Protein AF-A0A7X7R0V5-F1 (afdb_monomer)

Radius of gyration: 14.74 Å; Cα contacts (8 Å, |Δi|>4): 217; chains: 1; bounding box: 32×33×39 Å

Nearest PDB structures (foldseek):
  5uqp-assembly1_B  TM=8.401E-01  e=6.753E-06  Rhodococcus jostii RHA1
  8awn-assembly1_A-2  TM=8.590E-01  e=1.634E-05  Thermotoga maritima
  8awo-assembly1_B  TM=8.644E-01  e=3.000E-05 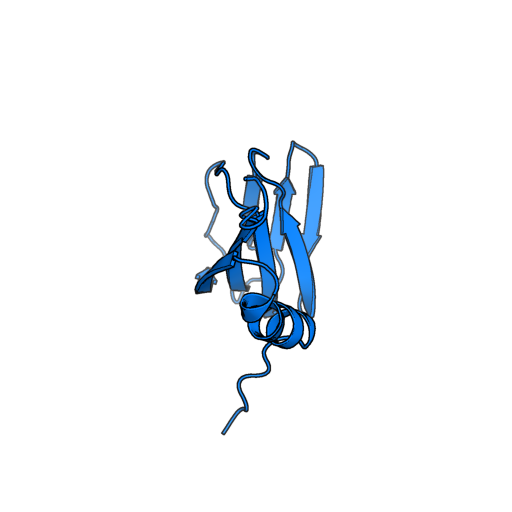 Thermotoga maritima
  4e2g-assembly2_D  TM=8.709E-01  e=4.417E-05  Sphaerobacter thermophilus DSM 20745
  5zbe-assembly1_A  TM=9.150E-01  e=7.388E-04  Microcystis aeruginosa FACHB-905 = DIANCHI905

Structure (mmCIF, N/CA/C/O backbone):
data_AF-A0A7X7R0V5-F1
#
_entry.id   AF-A0A7X7R0V5-F1
#
loop_
_atom_site.group_PDB
_atom_site.id
_atom_site.type_symbol
_atom_site.label_atom_id
_atom_site.label_alt_id
_atom_site.label_comp_id
_atom_site.label_asym_id
_atom_site.label_entity_id
_atom_site.label_seq_id
_atom_site.pdbx_PDB_ins_code
_atom_site.Cartn_x
_atom_site.Cartn_y
_atom_site.Cartn_z
_atom_site.occupancy
_atom_site.B_iso_or_equiv
_atom_site.auth_seq_id
_atom_site.auth_comp_id
_atom_site.auth_asym_id
_atom_site.auth_atom_id
_atom_site.pdbx_PDB_model_num
ATOM 1 N N . MET A 1 1 ? -5.075 -18.256 19.664 1.00 32.25 1 MET A N 1
ATOM 2 C CA . MET A 1 1 ? -3.840 -18.117 18.866 1.00 32.25 1 MET A CA 1
ATOM 3 C C . MET A 1 1 ? -4.274 -17.719 17.477 1.00 32.25 1 MET A C 1
ATOM 5 O O . MET A 1 1 ? -4.741 -18.573 16.731 1.00 32.25 1 MET A O 1
ATOM 9 N N . ASP A 1 2 ? -4.235 -16.422 17.188 1.00 39.97 2 ASP A N 1
ATOM 10 C CA . ASP A 1 2 ? -4.574 -15.921 15.863 1.00 39.97 2 ASP A CA 1
ATOM 11 C C . ASP A 1 2 ? -3.554 -16.468 14.872 1.00 39.97 2 ASP A C 1
ATOM 13 O O . ASP A 1 2 ? -2.351 -16.240 14.994 1.00 39.97 2 ASP A O 1
ATOM 17 N N . LYS A 1 3 ? -4.037 -17.271 13.923 1.00 43.66 3 LYS A N 1
ATOM 18 C CA . LYS A 1 3 ? -3.244 -17.643 12.758 1.00 43.66 3 LYS A CA 1
ATOM 19 C C . LYS A 1 3 ? -2.856 -16.331 12.082 1.00 43.66 3 LYS A C 1
ATOM 21 O O . LYS A 1 3 ? -3.733 -15.516 11.818 1.00 43.66 3 LYS A O 1
ATOM 26 N N . ASN A 1 4 ? -1.568 -16.126 11.825 1.00 53.28 4 ASN A N 1
ATOM 27 C CA . ASN A 1 4 ? -1.086 -15.059 10.956 1.00 53.28 4 ASN A CA 1
ATOM 28 C C . ASN A 1 4 ? -1.735 -15.245 9.578 1.00 53.28 4 ASN A C 1
ATOM 30 O O . ASN A 1 4 ? -1.226 -15.993 8.748 1.00 53.28 4 ASN A O 1
ATOM 34 N N . ILE A 1 5 ? -2.905 -14.633 9.367 1.00 57.91 5 ILE A N 1
ATOM 35 C CA . ILE A 1 5 ? -3.603 -14.618 8.084 1.00 57.91 5 ILE A CA 1
ATOM 36 C C . ILE A 1 5 ? -2.838 -13.622 7.223 1.00 57.91 5 ILE A C 1
ATOM 38 O O . ILE A 1 5 ? -3.189 -12.446 7.120 1.00 57.91 5 ILE A O 1
ATOM 42 N N . LEU A 1 6 ? -1.738 -14.090 6.645 1.00 59.19 6 LEU A N 1
ATOM 43 C CA . LEU A 1 6 ? -1.186 -13.436 5.478 1.00 59.19 6 LEU A CA 1
ATOM 44 C C . LEU A 1 6 ? -2.240 -13.564 4.368 1.00 59.19 6 LEU A C 1
ATOM 46 O O . LEU A 1 6 ? -2.807 -14.646 4.187 1.00 59.19 6 LEU A O 1
ATOM 50 N N . PRO A 1 7 ? -2.563 -12.483 3.638 1.00 66.50 7 PRO A N 1
ATOM 51 C CA . PRO A 1 7 ? -3.450 -12.587 2.488 1.00 66.50 7 PRO A CA 1
ATOM 52 C C . PRO A 1 7 ? -2.949 -13.684 1.541 1.00 66.50 7 PRO A C 1
ATOM 54 O O . PRO A 1 7 ? -1.746 -13.782 1.307 1.00 66.50 7 PRO A O 1
ATOM 57 N N . ARG A 1 8 ? -3.845 -14.483 0.942 1.00 67.12 8 ARG A N 1
ATOM 58 C CA . ARG A 1 8 ? -3.458 -15.570 0.009 1.00 67.12 8 ARG A CA 1
ATOM 59 C C . ARG A 1 8 ? -2.549 -15.101 -1.135 1.00 67.12 8 ARG A C 1
ATOM 61 O O . ARG A 1 8 ? -1.743 -15.875 -1.646 1.00 67.12 8 ARG A O 1
ATOM 68 N N . ALA A 1 9 ? -2.667 -13.832 -1.530 1.00 66.94 9 ALA A N 1
ATOM 69 C CA . ALA A 1 9 ? -1.781 -13.199 -2.504 1.00 66.94 9 ALA A CA 1
ATOM 70 C C . ALA A 1 9 ? -0.309 -13.201 -2.046 1.00 66.94 9 ALA A C 1
ATOM 72 O O . ALA A 1 9 ? 0.587 -13.388 -2.863 1.00 66.94 9 ALA A O 1
ATOM 73 N N . TRP A 1 10 ? -0.058 -13.059 -0.744 1.00 69.69 10 TRP A N 1
ATOM 74 C CA . TRP A 1 10 ? 1.274 -13.129 -0.154 1.00 69.69 10 TRP A CA 1
ATOM 75 C C . TRP A 1 10 ? 1.834 -14.530 -0.118 1.00 69.69 10 TRP A C 1
ATOM 77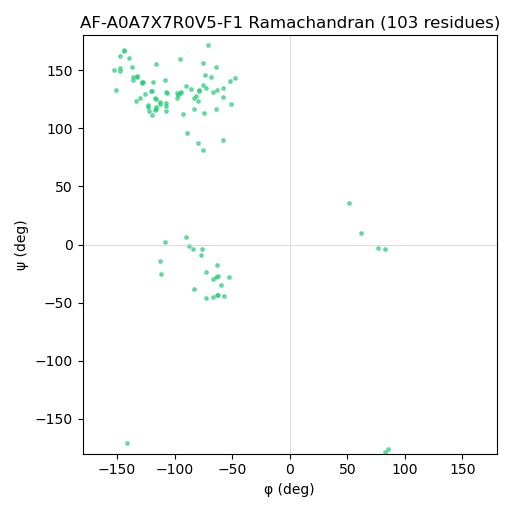 O O . TRP A 1 10 ? 2.978 -14.726 -0.498 1.00 69.69 10 TRP A O 1
ATOM 87 N N . GLU A 1 11 ? 1.025 -15.503 0.305 1.00 70.12 11 GLU A N 1
ATOM 88 C CA . GLU A 1 11 ? 1.426 -16.909 0.272 1.00 70.12 11 GLU A CA 1
ATOM 89 C C . GLU A 1 11 ? 1.795 -17.307 -1.156 1.00 70.12 11 GLU A C 1
ATOM 91 O O . GLU A 1 11 ? 2.842 -17.899 -1.380 1.00 70.12 11 GLU A O 1
ATOM 96 N N . SER A 1 12 ? 0.990 -16.897 -2.139 1.00 68.44 12 SER A N 1
ATOM 97 C CA . SER A 1 12 ? 1.265 -17.164 -3.554 1.00 68.44 12 SER A CA 1
ATOM 98 C C . SER A 1 12 ? 2.558 -16.494 -4.029 1.00 68.44 12 SER A C 1
ATOM 100 O O . SER A 1 12 ? 3.358 -17.137 -4.701 1.00 68.44 12 SER A O 1
ATOM 102 N N . LEU A 1 13 ? 2.797 -15.231 -3.656 1.00 67.38 13 LEU A N 1
ATOM 103 C CA . LEU A 1 13 ? 4.023 -14.517 -4.019 1.00 67.38 13 LEU A CA 1
ATOM 104 C C . LEU A 1 13 ? 5.266 -15.125 -3.350 1.00 67.38 13 LEU A C 1
ATOM 106 O O . LEU A 1 13 ? 6.269 -15.353 -4.023 1.00 67.38 13 LEU A O 1
ATOM 110 N N . LEU A 1 14 ? 5.193 -15.426 -2.053 1.00 66.44 14 LEU A N 1
ATOM 111 C CA . LEU A 1 14 ? 6.267 -16.073 -1.300 1.00 66.44 14 LEU A CA 1
ATOM 112 C C . LEU A 1 14 ? 6.563 -17.473 -1.849 1.00 66.44 14 LEU A C 1
ATOM 114 O O . LEU A 1 14 ? 7.724 -17.795 -2.074 1.00 66.44 14 LEU A O 1
ATOM 118 N N . ASN A 1 15 ? 5.537 -18.265 -2.163 1.00 68.69 15 ASN A N 1
ATOM 119 C CA . ASN A 1 15 ? 5.708 -19.575 -2.799 1.00 68.69 15 ASN A CA 1
ATOM 120 C C . ASN A 1 15 ? 6.257 -19.453 -4.230 1.00 68.69 15 ASN A C 1
ATOM 122 O O . ASN A 1 15 ? 6.978 -20.329 -4.693 1.00 68.69 15 ASN A O 1
ATOM 126 N N . SER A 1 16 ? 5.961 -18.357 -4.936 1.00 62.69 16 SER A N 1
ATOM 127 C CA . SER A 1 16 ? 6.534 -18.094 -6.260 1.00 62.69 16 SER A CA 1
ATOM 128 C C . SER A 1 16 ? 7.982 -17.597 -6.223 1.00 62.69 16 SER A C 1
ATOM 130 O O . SER A 1 16 ? 8.607 -17.535 -7.278 1.00 62.69 16 SER A O 1
ATOM 132 N N . SER A 1 17 ? 8.535 -17.271 -5.045 1.00 59.41 17 SER A N 1
ATOM 133 C CA . SER A 1 17 ? 9.919 -16.781 -4.916 1.00 59.41 17 SER A CA 1
ATOM 134 C C . SER A 1 17 ? 10.980 -17.807 -5.344 1.00 59.41 17 SER A C 1
ATOM 136 O O . SER A 1 17 ? 12.105 -17.425 -5.656 1.00 59.41 17 SER A O 1
ATOM 138 N N . GLU A 1 18 ? 10.613 -19.092 -5.435 1.00 57.31 18 GLU A N 1
ATOM 139 C CA . GLU A 1 18 ? 11.450 -20.146 -6.028 1.00 57.31 18 GLU A CA 1
ATOM 140 C C . GLU A 1 18 ? 11.535 -20.058 -7.566 1.00 57.31 18 GLU A C 1
ATOM 142 O O . GLU A 1 18 ? 12.498 -20.538 -8.159 1.00 57.31 18 GLU A O 1
ATOM 147 N N . PHE A 1 19 ? 10.551 -19.432 -8.223 1.00 52.81 19 PHE A N 1
ATOM 148 C CA . PHE A 1 19 ? 10.423 -19.362 -9.690 1.00 52.81 19 PHE A CA 1
ATOM 149 C C . PHE A 1 19 ? 10.630 -17.955 -10.252 1.00 52.81 19 PHE A C 1
ATOM 151 O O . PHE A 1 19 ? 11.001 -17.782 -11.413 1.00 52.81 19 PHE A O 1
ATOM 158 N N . ILE A 1 20 ? 10.377 -16.945 -9.430 1.00 55.34 20 ILE A N 1
ATOM 159 C CA . ILE A 1 20 ? 10.599 -15.541 -9.727 1.00 55.34 20 ILE A CA 1
ATOM 160 C C . ILE A 1 20 ? 11.636 -15.091 -8.709 1.00 55.34 20 ILE A C 1
ATOM 162 O O . ILE A 1 20 ? 11.340 -15.111 -7.514 1.00 55.34 20 ILE A O 1
ATOM 166 N N . PRO A 1 21 ? 12.845 -14.691 -9.116 1.00 53.69 21 PRO A N 1
ATOM 167 C CA . PRO A 1 21 ? 13.810 -14.265 -8.133 1.00 53.69 21 PRO A CA 1
ATOM 168 C C . PRO A 1 21 ? 13.378 -12.877 -7.644 1.00 53.69 21 PRO A C 1
ATOM 170 O O . PRO A 1 21 ? 13.276 -11.899 -8.392 1.00 53.69 21 PRO A O 1
ATOM 173 N N . VAL A 1 22 ? 12.987 -12.849 -6.373 1.00 59.97 22 VAL A N 1
ATOM 174 C CA . VAL A 1 22 ? 12.364 -11.705 -5.716 1.00 59.97 22 VAL A CA 1
ATOM 175 C C . VAL A 1 22 ? 13.098 -11.432 -4.410 1.00 59.97 22 VAL A C 1
ATOM 177 O O . VAL A 1 22 ? 13.217 -12.309 -3.561 1.00 59.97 22 VAL A O 1
ATOM 180 N N . ILE A 1 23 ? 13.570 -10.198 -4.213 1.00 60.34 23 ILE A N 1
ATOM 181 C CA . ILE A 1 23 ? 14.019 -9.740 -2.888 1.00 60.34 23 ILE A CA 1
ATOM 182 C C . ILE A 1 23 ? 12.776 -9.293 -2.128 1.00 60.34 23 ILE A C 1
ATOM 184 O O . ILE A 1 23 ? 12.136 -8.345 -2.556 1.00 60.34 23 ILE A O 1
ATOM 188 N N . VAL A 1 24 ? 12.432 -9.955 -1.026 1.00 62.78 24 VAL A N 1
ATOM 189 C CA . VAL A 1 24 ? 11.214 -9.697 -0.239 1.00 62.78 24 VAL A CA 1
ATOM 190 C C . VAL A 1 24 ? 11.609 -9.120 1.119 1.00 62.78 24 VAL A C 1
ATOM 192 O O . VAL A 1 24 ? 12.299 -9.780 1.894 1.00 62.78 24 VAL A O 1
ATOM 195 N N . LYS A 1 25 ? 11.134 -7.914 1.451 1.00 69.00 25 LYS A N 1
ATOM 196 C CA . LYS A 1 25 ? 11.168 -7.394 2.830 1.00 69.00 25 LYS A CA 1
ATOM 197 C C . LYS A 1 25 ? 9.749 -7.120 3.302 1.00 69.00 25 LYS A C 1
ATOM 199 O O . LYS A 1 25 ? 9.123 -6.190 2.804 1.00 69.00 25 LYS A O 1
ATOM 204 N N . THR A 1 26 ? 9.271 -7.915 4.261 1.00 66.94 26 THR A N 1
ATOM 205 C CA . THR A 1 26 ? 7.970 -7.700 4.911 1.00 66.94 26 THR A CA 1
ATOM 206 C C . THR A 1 26 ? 8.167 -6.969 6.235 1.00 66.94 26 THR A C 1
ATOM 208 O O . THR A 1 26 ? 9.009 -7.375 7.035 1.00 66.94 26 THR A O 1
ATOM 211 N N . ILE A 1 27 ? 7.410 -5.898 6.470 1.00 77.50 27 ILE A N 1
ATOM 212 C CA . ILE A 1 27 ? 7.401 -5.168 7.744 1.00 77.50 27 ILE A CA 1
ATOM 213 C C . ILE A 1 27 ? 5.945 -4.929 8.144 1.00 77.50 27 ILE A C 1
ATOM 215 O O . ILE A 1 27 ? 5.181 -4.329 7.385 1.00 77.50 27 ILE A O 1
ATOM 219 N N . GLU A 1 28 ? 5.570 -5.386 9.337 1.00 73.88 28 GLU A N 1
ATOM 220 C CA . GLU A 1 28 ? 4.327 -4.963 9.981 1.00 73.88 28 GLU A CA 1
ATOM 221 C C . GLU A 1 28 ? 4.535 -3.588 10.606 1.00 73.88 28 GLU A C 1
ATOM 223 O O . GLU A 1 28 ? 5.531 -3.341 11.290 1.00 73.88 28 GLU A O 1
ATOM 228 N N . GLN A 1 29 ? 3.602 -2.678 10.358 1.00 80.38 29 GLN A N 1
ATOM 229 C CA . GLN A 1 29 ? 3.704 -1.308 10.825 1.00 80.38 29 GLN A CA 1
ATOM 230 C C . GLN A 1 29 ? 2.364 -0.835 11.384 1.00 80.38 29 GLN A C 1
ATOM 232 O O . GLN A 1 29 ? 1.290 -1.127 10.854 1.00 80.38 29 GLN A O 1
ATOM 237 N N . PHE A 1 30 ? 2.450 -0.071 12.470 1.00 85.06 30 PHE A N 1
ATOM 238 C CA . PHE A 1 30 ? 1.326 0.627 13.069 1.00 85.06 30 PHE A CA 1
ATOM 239 C C . PHE A 1 30 ? 1.617 2.124 13.074 1.00 85.06 30 PHE A C 1
ATOM 241 O O . PHE A 1 30 ? 2.685 2.562 13.507 1.00 85.06 30 PHE A O 1
ATOM 248 N N . HIS A 1 31 ? 0.648 2.910 12.620 1.00 86.19 31 HIS A N 1
ATOM 249 C CA . HIS A 1 31 ? 0.732 4.362 12.636 1.00 86.19 31 HIS A CA 1
ATOM 250 C C . HIS A 1 31 ? -0.472 4.966 13.344 1.00 86.19 31 HIS A C 1
ATOM 252 O O . HIS A 1 31 ? -1.625 4.642 13.049 1.00 86.19 31 HIS A O 1
ATOM 258 N N . GLY A 1 32 ? -0.184 5.865 14.284 1.00 75.00 32 GLY A N 1
ATOM 259 C CA . GLY A 1 32 ? -1.201 6.610 15.011 1.00 75.00 32 GLY A CA 1
ATOM 260 C C . GLY A 1 32 ? -1.904 7.666 14.143 1.00 75.00 32 GLY A C 1
ATOM 261 O O . GLY A 1 32 ? -1.475 7.943 13.024 1.00 75.00 32 GLY A O 1
ATOM 262 N N . PRO A 1 33 ? -2.969 8.300 14.658 1.00 79.94 33 PRO A N 1
ATOM 263 C CA . PRO A 1 33 ? -3.810 9.229 13.892 1.00 79.94 33 PRO A CA 1
ATOM 264 C C . PRO A 1 33 ? -3.101 10.499 13.404 1.00 79.94 33 PRO A C 1
ATOM 266 O O . PRO A 1 33 ? -3.485 11.062 12.386 1.00 79.94 33 PRO A O 1
ATOM 269 N N . SER A 1 34 ? -2.072 10.958 14.122 1.00 82.19 34 SER A N 1
ATOM 270 C CA . SER A 1 34 ? -1.263 12.130 13.752 1.00 82.19 34 SER A CA 1
ATOM 271 C C . SER A 1 34 ? -0.144 11.808 12.760 1.00 82.19 34 SER A C 1
ATOM 273 O O . SER A 1 34 ? 0.577 12.707 12.317 1.00 82.19 34 SER A O 1
ATOM 275 N N . TRP A 1 35 ? 0.028 10.531 12.420 1.00 84.25 35 TRP A N 1
ATOM 276 C CA . TRP A 1 35 ? 1.083 10.111 11.523 1.00 84.25 35 TRP A CA 1
ATOM 277 C C . TRP A 1 35 ? 0.782 10.521 10.085 1.00 84.25 35 TRP A C 1
ATOM 279 O O . TRP A 1 35 ? -0.309 10.299 9.549 1.00 84.25 35 TRP A O 1
ATOM 289 N N . HIS A 1 36 ? 1.807 11.063 9.451 1.00 79.69 36 HIS A N 1
ATOM 290 C CA . HIS A 1 36 ? 1.856 11.339 8.032 1.00 79.69 36 HIS A CA 1
ATOM 291 C C . HIS A 1 36 ? 3.220 10.900 7.523 1.00 79.69 36 HIS A C 1
ATOM 293 O O . HIS A 1 36 ? 4.226 11.005 8.225 1.00 79.69 36 HIS A O 1
ATOM 299 N N . MET A 1 37 ? 3.236 10.382 6.303 1.00 86.38 37 MET A N 1
ATOM 300 C CA . MET A 1 37 ? 4.481 10.090 5.614 1.00 86.38 37 MET A CA 1
ATOM 301 C C . MET A 1 37 ? 4.832 11.276 4.718 1.00 86.38 37 MET A C 1
ATOM 303 O O . MET A 1 37 ? 3.991 11.722 3.938 1.00 86.38 37 MET A O 1
ATOM 307 N N . GLU A 1 38 ? 6.065 11.769 4.800 1.00 88.06 38 GLU A N 1
ATOM 308 C CA . GLU A 1 38 ? 6.589 12.674 3.774 1.00 88.06 38 GLU A CA 1
ATOM 309 C C . GLU A 1 38 ? 6.681 11.949 2.420 1.00 88.06 38 GLU A C 1
ATOM 311 O O . GLU A 1 38 ? 6.822 10.723 2.396 1.00 88.06 38 GLU A O 1
ATOM 316 N N . PRO A 1 39 ? 6.596 12.660 1.279 1.00 88.69 39 PRO A N 1
ATOM 317 C CA . PRO A 1 39 ? 6.703 12.037 -0.035 1.00 88.69 39 PRO A CA 1
ATOM 318 C C . PRO A 1 39 ? 7.945 11.147 -0.157 1.00 88.69 39 PRO A C 1
ATOM 320 O O . PRO A 1 39 ? 9.077 11.613 -0.030 1.00 88.69 39 PRO A O 1
ATOM 323 N N . ASN A 1 40 ? 7.723 9.867 -0.444 1.00 88.56 40 ASN A N 1
ATOM 324 C CA . ASN A 1 40 ? 8.765 8.866 -0.608 1.00 88.56 40 ASN A CA 1
ATOM 325 C C . ASN A 1 40 ? 8.782 8.320 -2.043 1.00 88.56 40 ASN A C 1
ATOM 327 O O . ASN A 1 40 ? 7.782 8.359 -2.766 1.00 88.56 40 ASN A O 1
ATOM 331 N N . ARG A 1 41 ? 9.942 7.815 -2.467 1.00 91.25 41 ARG A N 1
ATOM 332 C CA . ARG A 1 41 ? 10.152 7.168 -3.763 1.00 91.25 41 ARG A CA 1
ATOM 333 C C . ARG A 1 41 ? 11.269 6.140 -3.644 1.00 91.25 41 ARG A C 1
ATOM 335 O O . ARG A 1 41 ? 12.351 6.452 -3.159 1.00 91.25 41 ARG A O 1
ATOM 342 N N . HIS A 1 42 ? 11.039 4.945 -4.171 1.00 90.12 42 HIS A N 1
ATOM 343 C CA . HIS A 1 42 ? 12.038 3.880 -4.220 1.00 90.12 42 HIS A CA 1
ATOM 344 C C . HIS A 1 42 ? 11.902 3.066 -5.512 1.00 90.12 42 HIS A C 1
ATOM 346 O O . HIS A 1 42 ? 10.940 3.211 -6.262 1.00 90.12 42 HIS A O 1
ATOM 352 N N . GLU A 1 43 ? 12.909 2.248 -5.807 1.00 89.94 43 GLU A N 1
ATOM 353 C CA . GLU A 1 43 ? 13.004 1.472 -7.052 1.00 89.94 43 GLU A CA 1
ATOM 354 C C . GLU A 1 43 ? 12.299 0.109 -6.989 1.00 89.94 43 GLU A C 1
ATOM 356 O O . GLU A 1 43 ? 12.343 -0.662 -7.950 1.00 89.94 43 GLU A O 1
ATOM 361 N N . SER A 1 44 ? 11.717 -0.234 -5.846 1.00 89.06 44 SER A N 1
ATOM 362 C CA . SER A 1 44 ? 11.024 -1.501 -5.643 1.00 89.06 44 SER A CA 1
ATOM 363 C C . SER A 1 44 ? 9.528 -1.323 -5.884 1.00 89.06 44 SER A C 1
ATOM 365 O O . SER A 1 44 ? 8.988 -0.222 -5.816 1.00 89.06 44 SER A O 1
ATOM 367 N N . PHE A 1 45 ? 8.830 -2.419 -6.148 1.00 91.38 45 PHE A N 1
ATOM 368 C CA . PHE A 1 45 ? 7.397 -2.454 -5.905 1.00 91.38 45 PHE A CA 1
ATOM 369 C C . PHE A 1 45 ? 7.153 -2.408 -4.402 1.00 91.38 45 PHE A C 1
ATOM 371 O O . PHE A 1 45 ? 7.911 -2.997 -3.626 1.00 91.38 45 PHE A O 1
ATOM 378 N N . GLU A 1 46 ? 6.084 -1.736 -4.001 1.00 91.38 46 GLU A N 1
ATOM 379 C CA . GLU A 1 46 ? 5.586 -1.780 -2.633 1.00 91.38 46 GLU A CA 1
ATOM 380 C C . GLU A 1 46 ? 4.140 -2.250 -2.639 1.00 91.38 46 GLU A C 1
ATOM 382 O O . GLU A 1 46 ? 3.285 -1.634 -3.270 1.00 91.38 46 GLU A O 1
ATOM 387 N N . MET A 1 47 ? 3.867 -3.358 -1.960 1.00 91.06 47 MET A N 1
ATOM 388 C CA . MET A 1 47 ? 2.520 -3.865 -1.759 1.00 91.06 47 MET A CA 1
ATOM 389 C C . MET A 1 47 ? 2.120 -3.643 -0.308 1.00 91.06 47 MET A C 1
ATOM 391 O O . MET A 1 47 ? 2.765 -4.162 0.603 1.00 91.06 47 MET A O 1
ATOM 395 N N . VAL A 1 48 ? 1.058 -2.871 -0.105 1.00 91.75 48 VAL A N 1
ATOM 396 C CA . VAL A 1 48 ? 0.538 -2.527 1.217 1.00 91.75 48 VAL A CA 1
ATOM 397 C C . VAL A 1 48 ? -0.818 -3.190 1.387 1.00 91.75 48 VAL A C 1
ATOM 399 O O . VAL A 1 48 ? -1.730 -2.956 0.595 1.00 91.75 48 VAL A O 1
ATOM 402 N N . TYR A 1 49 ? -0.943 -4.009 2.424 1.00 90.62 49 TYR A N 1
ATOM 403 C CA . TYR A 1 49 ? -2.203 -4.597 2.866 1.00 90.62 49 TYR A CA 1
ATOM 404 C C . TYR A 1 49 ? -2.670 -3.917 4.150 1.00 90.62 49 TYR A C 1
ATOM 406 O O . TYR A 1 49 ? -1.900 -3.819 5.110 1.00 90.62 49 TYR A O 1
ATOM 414 N N . ILE A 1 50 ? -3.929 -3.485 4.199 1.00 92.81 50 ILE A N 1
ATOM 415 C CA . ILE A 1 50 ? -4.501 -2.847 5.389 1.00 92.81 50 ILE A CA 1
ATOM 416 C C . ILE A 1 50 ? -5.183 -3.904 6.256 1.00 92.81 50 ILE A C 1
ATOM 418 O O . ILE A 1 50 ? -6.228 -4.451 5.904 1.00 92.81 50 ILE A O 1
ATOM 422 N N . LYS A 1 51 ? -4.613 -4.161 7.434 1.00 90.38 51 LYS A N 1
ATOM 423 C CA . LYS A 1 51 ? -5.170 -5.105 8.412 1.00 90.38 51 LYS A CA 1
ATOM 424 C C . LYS A 1 51 ? -6.251 -4.452 9.273 1.00 90.38 51 LYS A C 1
ATOM 426 O O . LYS A 1 51 ? -7.262 -5.080 9.579 1.00 90.38 51 LYS A O 1
ATOM 431 N N . ARG A 1 52 ? -6.060 -3.185 9.659 1.00 93.44 52 ARG A N 1
ATOM 432 C CA . ARG A 1 52 ? -7.021 -2.405 10.458 1.00 93.44 52 ARG A CA 1
ATOM 433 C C . ARG A 1 52 ? -6.877 -0.912 10.172 1.00 93.44 52 ARG A C 1
ATOM 435 O O . ARG A 1 52 ? -5.773 -0.434 9.941 1.00 93.44 52 ARG A O 1
ATOM 442 N N . GLY A 1 53 ? -7.975 -0.170 10.294 1.00 94.69 53 GLY A N 1
ATOM 443 C CA . GLY A 1 53 ? -8.002 1.281 10.109 1.00 94.69 53 GLY A CA 1
ATOM 444 C C . GLY A 1 53 ? -8.183 1.691 8.649 1.00 94.69 53 GLY A C 1
ATOM 445 O O . GLY A 1 53 ? -8.434 0.858 7.783 1.00 94.69 53 GLY A O 1
ATOM 446 N N . LYS A 1 54 ? -8.128 2.997 8.399 1.00 95.62 54 LYS A N 1
ATOM 447 C CA . LYS A 1 54 ? -8.296 3.617 7.084 1.00 95.62 54 LYS A CA 1
ATOM 448 C C . LYS A 1 54 ? -7.193 4.636 6.854 1.00 95.62 54 LYS A C 1
ATOM 450 O O . LYS A 1 54 ? -6.812 5.368 7.776 1.00 95.62 54 LYS A O 1
ATOM 455 N N . ALA A 1 55 ? -6.745 4.731 5.613 1.00 95.25 55 ALA A N 1
ATOM 456 C CA . ALA A 1 55 ? -5.748 5.695 5.178 1.00 95.25 55 ALA A CA 1
ATOM 457 C C . ALA A 1 55 ? -6.111 6.266 3.803 1.00 95.25 55 ALA A C 1
ATOM 459 O O . ALA A 1 55 ? -6.897 5.686 3.052 1.00 95.25 55 ALA A O 1
ATOM 460 N N . VAL A 1 56 ? -5.526 7.416 3.478 1.00 96.62 56 VAL A N 1
ATOM 461 C CA . VAL A 1 56 ? -5.535 7.951 2.113 1.00 96.62 56 VAL A CA 1
ATOM 462 C C . VAL A 1 56 ? -4.103 7.984 1.625 1.00 96.62 56 VAL A C 1
ATOM 464 O O . VAL A 1 56 ? -3.280 8.697 2.200 1.00 96.62 56 VAL A O 1
ATOM 467 N N . PHE A 1 57 ? -3.829 7.213 0.581 1.00 96.00 57 PHE A N 1
ATOM 468 C CA . PHE A 1 57 ? -2.566 7.242 -0.140 1.00 96.00 57 PHE A CA 1
ATOM 469 C C . PHE A 1 57 ? -2.669 8.266 -1.264 1.00 96.00 57 PHE A C 1
ATOM 471 O O . PHE A 1 57 ? -3.672 8.314 -1.965 1.00 96.00 57 PHE A O 1
ATOM 478 N N . GLU A 1 58 ? -1.642 9.081 -1.449 1.00 96.69 58 GLU A N 1
ATOM 479 C CA . GLU A 1 58 ? -1.465 9.892 -2.651 1.00 96.69 58 GLU A CA 1
ATOM 480 C C . GLU A 1 58 ? -0.327 9.253 -3.439 1.00 96.69 58 GLU A C 1
ATOM 482 O O . GLU A 1 58 ? 0.795 9.205 -2.941 1.00 96.69 58 GLU A O 1
ATOM 487 N N . ILE A 1 59 ? -0.614 8.721 -4.628 1.00 95.94 59 ILE A N 1
ATOM 488 C CA . ILE A 1 59 ? 0.365 8.038 -5.485 1.00 95.94 59 ILE A CA 1
ATOM 489 C C . ILE A 1 59 ? 0.376 8.751 -6.828 1.00 95.94 59 ILE A C 1
ATOM 491 O O . ILE A 1 59 ? -0.649 8.822 -7.504 1.00 95.94 59 ILE A O 1
ATOM 495 N N . ALA A 1 60 ? 1.528 9.307 -7.201 1.00 93.88 60 ALA A N 1
ATOM 496 C CA . ALA A 1 60 ? 1.677 10.124 -8.407 1.00 93.88 60 ALA A CA 1
ATOM 497 C C . ALA A 1 60 ? 0.636 11.256 -8.521 1.00 93.88 60 ALA A C 1
ATOM 499 O O . ALA A 1 60 ? 0.161 11.570 -9.610 1.00 93.88 60 ALA A O 1
ATOM 500 N N . GLY A 1 61 ? 0.269 11.851 -7.381 1.00 93.62 61 GLY A N 1
ATOM 501 C CA . GLY A 1 61 ? -0.729 12.919 -7.287 1.00 93.62 61 GLY A CA 1
ATOM 502 C C . GLY A 1 61 ? -2.187 12.447 -7.244 1.00 93.62 61 GLY A C 1
ATOM 503 O O . GLY A 1 61 ? -3.074 13.276 -7.057 1.00 93.62 61 GLY A O 1
ATOM 504 N N . TYR A 1 62 ? -2.461 11.143 -7.371 1.00 94.69 62 TYR A N 1
ATOM 505 C CA . TYR A 1 62 ? -3.820 10.602 -7.314 1.00 94.69 62 TYR A CA 1
ATOM 506 C C . TYR A 1 62 ? -4.152 10.061 -5.918 1.00 94.69 62 TYR A C 1
ATOM 508 O O . TYR A 1 62 ? -3.394 9.239 -5.392 1.00 94.69 62 TYR A O 1
ATOM 516 N N . PRO A 1 63 ? -5.280 10.475 -5.311 1.00 96.25 63 PRO A N 1
ATOM 517 C CA . PRO A 1 63 ? -5.705 9.953 -4.021 1.00 96.25 63 PRO A CA 1
ATOM 518 C C . PRO A 1 63 ? -6.370 8.575 -4.163 1.00 96.25 63 PRO A C 1
ATOM 520 O O . PRO A 1 63 ? -7.281 8.387 -4.967 1.00 96.25 63 PRO A O 1
ATOM 523 N N . ALA A 1 64 ? -5.967 7.634 -3.315 1.00 95.25 64 ALA A N 1
ATOM 524 C CA . ALA A 1 64 ? -6.563 6.317 -3.145 1.00 95.25 64 ALA A CA 1
ATOM 525 C C . ALA A 1 64 ? -6.988 6.146 -1.680 1.00 95.25 64 ALA A C 1
ATOM 527 O O . ALA A 1 64 ? -6.157 6.147 -0.769 1.00 95.25 64 ALA A O 1
ATOM 528 N N . GLN A 1 65 ? -8.296 6.029 -1.444 1.00 96.38 65 GLN A N 1
ATOM 529 C CA . GLN A 1 65 ? -8.832 5.706 -0.122 1.00 96.38 65 GLN A CA 1
ATOM 530 C C . GLN A 1 65 ? -8.779 4.194 0.066 1.00 96.38 65 GLN A C 1
ATOM 532 O O . GLN A 1 65 ? -9.310 3.469 -0.772 1.00 96.38 65 GLN A O 1
ATOM 537 N N . ILE A 1 66 ? -8.156 3.736 1.150 1.00 95.25 66 ILE A N 1
ATOM 538 C CA . ILE A 1 66 ? -8.012 2.308 1.440 1.00 95.25 66 ILE A CA 1
ATOM 539 C C . ILE A 1 66 ? -8.380 2.003 2.893 1.00 95.25 66 ILE A C 1
ATOM 541 O O . ILE A 1 66 ? -8.154 2.814 3.803 1.00 95.25 66 ILE A O 1
ATOM 545 N N . GLY A 1 67 ? -8.970 0.835 3.108 1.00 95.12 67 GLY A N 1
ATOM 546 C CA . GLY A 1 67 ? -9.430 0.342 4.399 1.00 95.12 67 GLY A CA 1
ATOM 547 C C . GLY A 1 67 ? -9.173 -1.156 4.568 1.00 95.12 67 GLY A C 1
ATOM 548 O O . GLY A 1 67 ? -8.458 -1.755 3.771 1.00 95.12 67 GLY A O 1
ATOM 549 N N . PRO A 1 68 ? -9.717 -1.781 5.627 1.00 94.81 68 PRO A N 1
ATOM 550 C CA . PRO A 1 68 ? -9.381 -3.155 5.971 1.00 94.81 68 PRO A CA 1
ATOM 551 C C . PRO A 1 68 ? -9.670 -4.135 4.833 1.00 94.81 68 PRO A C 1
ATOM 553 O O . PRO A 1 68 ? -10.767 -4.132 4.274 1.00 94.81 68 PRO A O 1
ATOM 556 N N . ASN A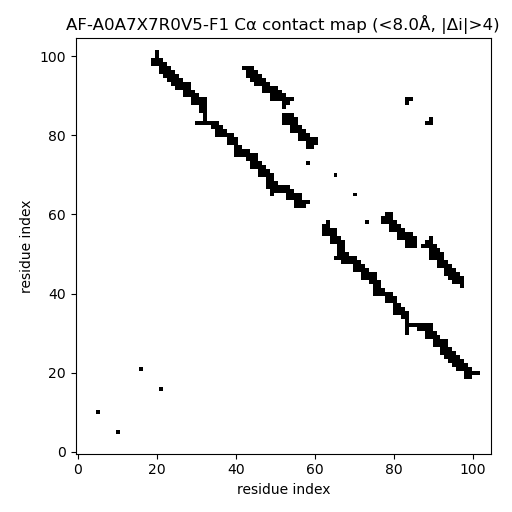 1 69 ? -8.711 -5.022 4.583 1.00 90.62 69 ASN A N 1
ATOM 557 C CA . ASN A 1 69 ? -8.669 -6.013 3.506 1.00 90.62 69 ASN A CA 1
ATOM 558 C C . ASN A 1 69 ? -8.327 -5.481 2.105 1.00 90.62 69 ASN A C 1
ATOM 560 O O . ASN A 1 69 ? -8.164 -6.290 1.190 1.00 90.62 69 ASN A O 1
ATOM 564 N N . ASP A 1 70 ? -8.155 -4.169 1.932 1.00 94.38 70 ASP A N 1
ATOM 565 C CA . ASP A 1 70 ? -7.658 -3.621 0.673 1.00 94.38 70 ASP A CA 1
ATOM 566 C C . ASP A 1 70 ? -6.154 -3.890 0.515 1.00 94.38 70 ASP A C 1
ATOM 568 O O . ASP A 1 70 ? -5.380 -3.873 1.481 1.00 94.38 70 ASP A O 1
ATOM 572 N N . ILE A 1 71 ? -5.741 -4.106 -0.735 1.00 91.81 71 ILE A N 1
ATOM 573 C CA . ILE A 1 71 ? -4.341 -4.186 -1.150 1.00 91.81 71 ILE A CA 1
ATOM 574 C C . ILE A 1 71 ? -4.088 -3.091 -2.177 1.00 91.81 71 ILE A C 1
ATOM 576 O O . ILE A 1 71 ? -4.828 -2.966 -3.154 1.00 91.81 71 ILE A O 1
ATOM 580 N N . ILE A 1 72 ? -3.002 -2.348 -1.996 1.00 93.06 72 ILE A N 1
ATOM 581 C CA . ILE A 1 72 ? -2.481 -1.432 -3.007 1.00 93.06 72 ILE A CA 1
ATOM 582 C C . ILE A 1 72 ? -1.073 -1.846 -3.415 1.00 93.06 72 ILE A C 1
ATOM 584 O O . ILE A 1 72 ? -0.272 -2.258 -2.580 1.00 93.06 72 ILE A O 1
ATOM 588 N N . ILE A 1 73 ? -0.780 -1.748 -4.712 1.00 92.50 73 ILE A N 1
ATOM 589 C CA . ILE A 1 73 ? 0.555 -1.977 -5.264 1.00 92.50 73 ILE A CA 1
ATOM 590 C C . ILE A 1 73 ? 1.051 -0.668 -5.866 1.00 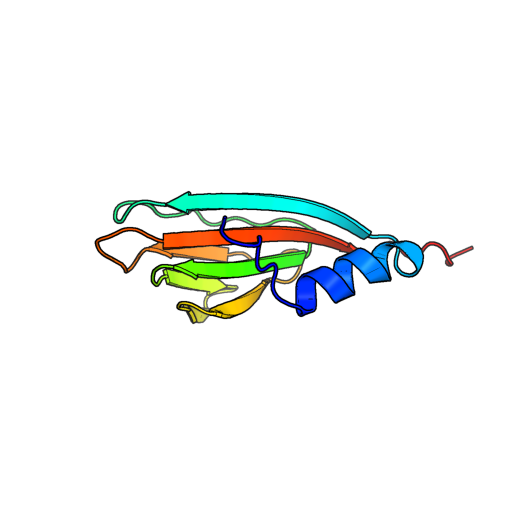92.50 73 ILE A C 1
ATOM 592 O O . ILE A 1 73 ? 0.471 -0.140 -6.818 1.00 92.50 73 ILE A O 1
ATOM 596 N N . ILE A 1 74 ? 2.150 -0.167 -5.322 1.00 94.12 74 ILE A N 1
ATOM 597 C CA . ILE A 1 74 ? 2.852 1.024 -5.778 1.00 94.12 74 ILE A CA 1
ATOM 598 C C . ILE A 1 74 ? 4.011 0.567 -6.661 1.00 94.12 74 ILE A C 1
ATOM 600 O O . ILE A 1 74 ? 4.815 -0.284 -6.279 1.00 94.12 74 ILE A O 1
ATOM 604 N N . LYS A 1 75 ? 4.071 1.110 -7.879 1.00 93.94 75 LYS A N 1
ATOM 605 C CA . LYS A 1 75 ? 5.130 0.790 -8.842 1.00 93.94 75 LYS A CA 1
ATOM 606 C C . LYS A 1 75 ? 6.444 1.489 -8.465 1.00 93.94 75 LYS A C 1
ATOM 608 O O . LYS A 1 75 ? 6.398 2.569 -7.870 1.00 93.94 75 LYS A O 1
ATOM 613 N N . PRO A 1 76 ? 7.594 0.948 -8.906 1.00 92.81 76 PRO A N 1
ATOM 614 C CA . PRO A 1 76 ? 8.877 1.624 -8.800 1.00 92.81 76 PRO A CA 1
ATOM 615 C C . PRO A 1 76 ? 8.825 3.076 -9.273 1.00 92.81 76 PRO A C 1
ATOM 617 O O . PRO A 1 76 ? 8.168 3.412 -10.264 1.00 92.81 76 PRO A O 1
ATOM 620 N N . ASN A 1 77 ? 9.570 3.925 -8.577 1.00 94.19 77 ASN A N 1
ATOM 621 C CA . ASN A 1 77 ? 9.782 5.337 -8.877 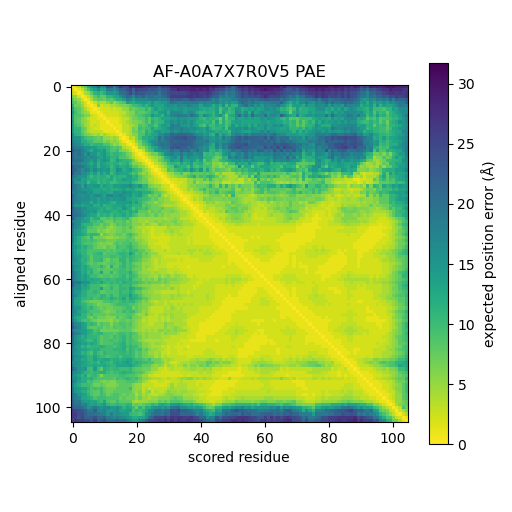1.00 94.19 77 ASN A CA 1
ATOM 622 C C . ASN A 1 77 ? 8.523 6.219 -8.849 1.00 94.19 77 ASN A C 1
ATOM 624 O O . ASN A 1 77 ? 8.600 7.391 -9.223 1.00 94.19 77 ASN A O 1
ATOM 628 N N . GLN A 1 78 ? 7.387 5.708 -8.366 1.00 95.94 78 GLN A N 1
ATOM 629 C CA . GLN A 1 78 ? 6.198 6.526 -8.142 1.00 95.94 78 GLN A CA 1
ATOM 630 C C . GLN A 1 78 ? 6.343 7.300 -6.823 1.00 95.94 78 GLN A C 1
ATOM 632 O O . GLN A 1 78 ? 6.544 6.669 -5.781 1.00 95.94 78 GLN A O 1
ATOM 637 N N . PRO A 1 79 ? 6.245 8.643 -6.829 1.00 95.38 79 PRO A N 1
ATOM 638 C CA . PRO A 1 79 ? 6.204 9.408 -5.593 1.00 95.38 79 PRO A CA 1
ATOM 639 C C . PRO A 1 79 ? 4.905 9.084 -4.857 1.00 95.38 79 PRO A C 1
ATOM 641 O O . PRO A 1 79 ? 3.828 9.096 -5.462 1.00 95.38 79 PRO A O 1
ATOM 644 N N . HIS A 1 80 ? 5.006 8.781 -3.568 1.00 96.12 80 HIS A N 1
ATOM 645 C CA . HIS A 1 80 ? 3.842 8.446 -2.765 1.00 96.12 80 HIS A CA 1
ATOM 646 C C . HIS A 1 80 ? 3.979 8.898 -1.314 1.00 96.12 80 HIS A C 1
ATOM 648 O O . HIS A 1 80 ? 5.070 8.950 -0.754 1.00 96.12 80 HIS A O 1
ATOM 654 N N . LYS A 1 81 ? 2.843 9.220 -0.705 1.00 95.19 81 LYS A N 1
ATOM 655 C CA . LYS A 1 81 ? 2.687 9.512 0.725 1.00 95.19 81 LYS A CA 1
ATOM 656 C C . LYS A 1 81 ? 1.345 8.975 1.196 1.00 95.19 81 LYS A C 1
ATOM 658 O O . LYS A 1 81 ? 0.483 8.661 0.376 1.00 95.19 81 LYS A O 1
ATOM 663 N N . PHE A 1 82 ? 1.132 8.921 2.501 1.00 94.62 82 PHE A N 1
ATOM 664 C CA . PHE A 1 82 ? -0.199 8.665 3.031 1.00 94.62 82 PHE A CA 1
ATOM 665 C C . PHE A 1 82 ? -0.424 9.379 4.353 1.00 94.62 82 PHE A C 1
ATOM 667 O O . PHE A 1 82 ? 0.508 9.790 5.049 1.00 94.62 82 PHE A O 1
ATOM 674 N N . ILE A 1 83 ? -1.703 9.491 4.686 1.00 94.06 83 ILE A N 1
ATOM 675 C CA . ILE A 1 83 ? -2.185 9.994 5.964 1.00 94.06 83 ILE A CA 1
ATOM 676 C C . ILE A 1 83 ? -3.174 8.999 6.556 1.00 94.06 83 ILE A C 1
ATOM 678 O O . ILE A 1 83 ? -4.015 8.434 5.845 1.00 94.06 83 ILE A O 1
ATOM 682 N N . VAL A 1 84 ? -3.087 8.796 7.867 1.00 94.44 84 VAL A N 1
ATOM 683 C CA . VAL A 1 84 ? -4.051 7.978 8.604 1.00 94.44 84 VAL A CA 1
ATOM 684 C C . VAL A 1 84 ? -5.355 8.763 8.766 1.00 94.44 84 VAL A C 1
ATOM 686 O O . VAL A 1 84 ? -5.347 9.964 9.030 1.00 94.44 84 VAL A O 1
ATOM 689 N N . LYS A 1 85 ? -6.495 8.095 8.573 1.00 94.12 85 LYS A N 1
ATOM 690 C CA . LYS A 1 85 ? -7.836 8.682 8.751 1.00 94.12 85 LYS A CA 1
ATOM 691 C C . LYS A 1 85 ? -8.610 8.097 9.927 1.00 94.12 85 LYS A C 1
ATOM 693 O O . LYS A 1 85 ? -9.627 8.658 10.314 1.00 94.12 85 LYS A O 1
ATOM 698 N N . SER A 1 86 ? -8.162 6.975 10.479 1.00 91.44 86 SER A N 1
ATOM 699 C CA . SER A 1 86 ? -8.799 6.344 11.635 1.00 91.44 86 SER A CA 1
ATOM 700 C C . SER A 1 86 ? -8.304 6.924 12.958 1.00 91.44 86 SER A C 1
ATOM 702 O O . SER A 1 86 ? -7.101 7.006 13.189 1.00 91.44 86 SER A O 1
ATOM 704 N N . GLU A 1 87 ? -9.238 7.225 13.863 1.00 89.56 87 GLU A N 1
ATOM 705 C CA . GLU A 1 87 ? -8.958 7.723 15.223 1.00 89.56 87 GLU A CA 1
ATOM 706 C C . GLU A 1 87 ? -8.167 6.728 16.082 1.00 89.56 87 GLU A C 1
ATOM 708 O O . GLU A 1 87 ? -7.412 7.117 16.964 1.00 89.56 87 GLU A O 1
ATOM 713 N N . THR A 1 88 ? -8.295 5.432 15.803 1.00 90.50 88 THR A N 1
ATOM 714 C CA . THR A 1 88 ? -7.558 4.367 16.499 1.00 90.50 88 THR A CA 1
ATOM 715 C C . THR A 1 88 ? -6.214 4.034 15.841 1.00 90.50 88 THR A C 1
ATOM 717 O O . THR A 1 88 ? -5.578 3.049 16.213 1.00 90.50 88 THR A O 1
ATOM 720 N N . GLY A 1 89 ? -5.799 4.793 14.823 1.00 92.44 89 GLY A N 1
ATOM 721 C CA . GLY A 1 89 ? -4.636 4.478 13.995 1.00 92.44 89 GLY A CA 1
ATOM 722 C C . GLY A 1 89 ? -4.927 3.478 12.869 1.00 92.44 89 GLY A C 1
ATOM 723 O O . GLY A 1 89 ? -6.061 3.024 12.678 1.00 92.44 89 GLY A O 1
ATOM 724 N N . CYS A 1 90 ? -3.881 3.139 12.116 1.00 93.44 90 CYS A N 1
ATOM 725 C CA . CYS A 1 90 ? -3.911 2.193 11.003 1.00 93.44 90 CYS A CA 1
ATOM 726 C C . CYS A 1 90 ? -2.805 1.143 11.175 1.00 93.44 90 CYS A C 1
ATOM 728 O O . CYS A 1 90 ? -1.687 1.479 11.563 1.00 93.44 90 CYS A O 1
ATOM 730 N N . GLU A 1 91 ? -3.117 -0.117 10.882 1.00 92.44 91 GLU A N 1
ATOM 731 C CA . GLU A 1 91 ? -2.176 -1.242 10.885 1.00 92.44 91 GLU A CA 1
ATOM 732 C C . GLU A 1 91 ? -2.076 -1.804 9.468 1.00 92.44 91 GLU A C 1
ATOM 734 O O . GLU A 1 91 ? -3.098 -2.135 8.852 1.00 92.44 91 GLU A O 1
ATOM 739 N N . PHE A 1 92 ? -0.854 -1.903 8.956 1.00 89.69 92 PHE A N 1
ATOM 740 C CA . PHE A 1 92 ? -0.576 -2.363 7.600 1.00 89.69 92 PHE A CA 1
ATOM 741 C C . PHE A 1 92 ? 0.604 -3.327 7.578 1.00 89.69 92 PHE A C 1
ATOM 743 O O . PHE A 1 92 ? 1.506 -3.291 8.417 1.00 89.69 92 PHE A O 1
ATOM 750 N N . ILE A 1 93 ? 0.572 -4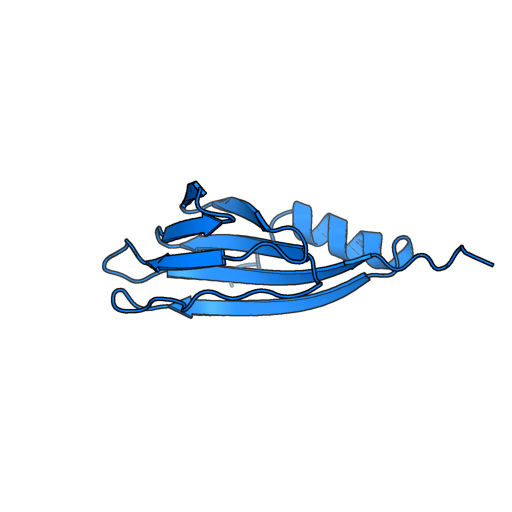.193 6.574 1.00 86.69 93 ILE A N 1
ATOM 751 C CA . ILE A 1 93 ? 1.671 -5.073 6.204 1.00 86.69 93 ILE A CA 1
ATOM 752 C C . ILE A 1 93 ? 2.241 -4.515 4.908 1.00 86.69 93 ILE A C 1
ATOM 754 O O . ILE A 1 93 ? 1.515 -4.387 3.921 1.00 86.69 93 ILE A O 1
ATOM 758 N N . VAL A 1 94 ? 3.525 -4.172 4.919 1.00 87.00 94 VAL A N 1
ATOM 759 C CA . VAL A 1 94 ? 4.233 -3.669 3.740 1.00 87.00 94 VAL A CA 1
ATOM 760 C C . VAL A 1 94 ? 5.177 -4.739 3.232 1.00 87.00 94 VAL A C 1
ATOM 762 O O . VAL A 1 94 ? 5.983 -5.258 4.004 1.00 87.00 94 VAL A O 1
ATOM 765 N N . LEU A 1 95 ? 5.132 -5.007 1.932 1.00 86.25 95 LEU A N 1
ATOM 766 C CA . LEU A 1 95 ? 6.194 -5.706 1.223 1.00 86.25 95 LEU A CA 1
ATOM 767 C C . LEU A 1 95 ? 6.839 -4.835 0.195 1.00 86.25 95 LEU A C 1
ATOM 769 O O . LEU A 1 95 ? 6.189 -4.387 -0.743 1.00 86.25 95 LEU A O 1
ATOM 773 N N . SER A 1 96 ? 8.150 -4.732 0.321 1.00 85.81 96 SER A N 1
ATOM 774 C CA . SER A 1 96 ? 8.990 -4.249 -0.755 1.00 85.81 96 SER A CA 1
ATOM 775 C C . SER A 1 96 ? 9.529 -5.426 -1.552 1.00 85.81 96 SER A C 1
ATOM 777 O O . SER A 1 96 ? 10.044 -6.380 -0.954 1.00 85.81 96 SER A O 1
ATOM 779 N N . PHE A 1 97 ? 9.414 -5.355 -2.880 1.00 83.62 97 PHE A N 1
ATOM 780 C CA . PHE A 1 97 ? 9.964 -6.377 -3.753 1.00 83.62 97 PHE A CA 1
ATOM 781 C C . PHE A 1 97 ? 10.456 -5.888 -5.117 1.00 83.62 97 PHE A C 1
ATOM 783 O O . PHE A 1 97 ? 9.963 -4.906 -5.664 1.00 83.62 97 PHE A O 1
ATOM 790 N N . LYS A 1 98 ? 11.444 -6.585 -5.688 1.00 83.06 98 LYS A N 1
ATOM 791 C CA . LYS A 1 98 ? 11.937 -6.380 -7.061 1.00 83.06 98 LYS A CA 1
ATOM 792 C C . LYS A 1 98 ? 11.919 -7.708 -7.800 1.00 83.06 98 LYS A C 1
ATOM 794 O O . LYS A 1 98 ? 12.308 -8.715 -7.224 1.00 83.06 98 LYS A O 1
ATOM 799 N N . PHE A 1 99 ? 11.522 -7.687 -9.066 1.00 77.69 99 PHE A N 1
ATOM 800 C CA . PHE A 1 99 ? 11.733 -8.812 -9.970 1.00 77.69 99 PHE A CA 1
ATOM 801 C C . PHE A 1 99 ? 13.159 -8.744 -10.504 1.00 77.69 99 PHE A C 1
ATOM 803 O O . PHE A 1 99 ? 13.559 -7.699 -11.023 1.00 77.69 99 PHE A O 1
ATOM 810 N N . VAL A 1 100 ? 13.921 -9.828 -10.401 1.00 70.44 100 VAL A N 1
ATOM 811 C CA . VAL A 1 100 ? 15.196 -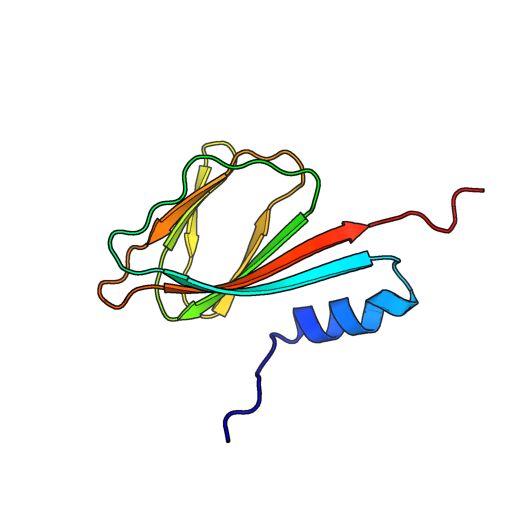9.941 -11.118 1.00 70.44 100 VAL A CA 1
ATOM 812 C C . VAL A 1 100 ? 15.033 -10.942 -12.253 1.00 70.44 100 VAL A C 1
ATOM 814 O O . VAL A 1 100 ? 14.322 -11.936 -12.128 1.00 70.44 100 VAL A O 1
ATOM 817 N N . ASN A 1 101 ? 15.644 -10.656 -13.398 1.00 64.94 101 ASN A N 1
ATOM 818 C CA . ASN A 1 101 ? 15.662 -11.598 -14.506 1.00 64.94 101 ASN A CA 1
ATOM 819 C C . ASN A 1 101 ? 16.890 -12.500 -14.352 1.00 64.94 101 ASN A C 1
ATOM 821 O O . ASN A 1 101 ? 17.986 -12.120 -14.751 1.00 64.94 101 ASN A O 1
ATOM 825 N N . SER A 1 102 ? 16.713 -13.681 -13.763 1.00 60.78 102 SER A N 1
ATOM 826 C CA . SER A 1 102 ? 17.775 -14.693 -13.664 1.00 60.78 102 SER A CA 1
ATOM 827 C C . SER A 1 102 ? 18.030 -15.444 -14.976 1.00 60.78 102 SER A C 1
ATOM 829 O O . SER A 1 102 ? 18.925 -16.281 -15.019 1.00 60.78 102 SER A O 1
ATOM 831 N N . PHE A 1 103 ? 17.247 -15.177 -16.027 1.00 61.09 103 PHE A N 1
ATOM 832 C CA . PHE A 1 103 ? 17.324 -15.857 -17.325 1.00 61.09 103 PHE A CA 1
ATOM 833 C C . PHE A 1 103 ? 17.896 -14.973 -18.444 1.00 61.09 103 PHE A C 1
ATOM 835 O O . PHE A 1 103 ? 17.981 -15.418 -19.585 1.00 61.09 103 PHE A O 1
ATOM 842 N N . ALA A 1 104 ? 18.290 -13.731 -18.144 1.00 53.28 104 ALA A N 1
ATOM 843 C CA . ALA A 1 104 ? 19.069 -12.912 -19.068 1.00 53.28 104 ALA A CA 1
ATOM 844 C C . ALA A 1 104 ? 20.542 -13.336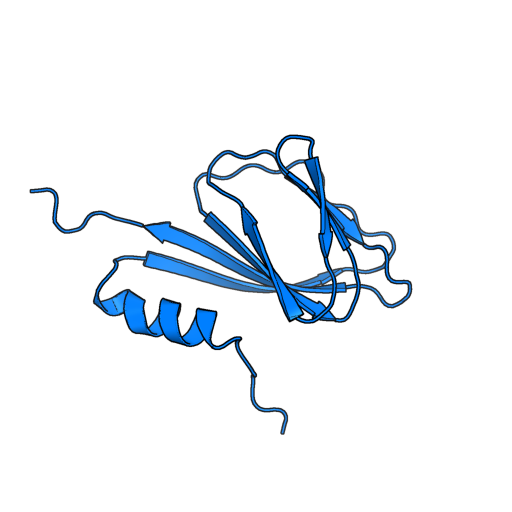 -18.997 1.00 53.28 104 ALA A C 1
ATOM 846 O O . ALA A 1 104 ? 21.308 -12.809 -18.191 1.00 53.28 104 ALA A O 1
ATOM 847 N N . SER A 1 105 ? 20.895 -14.334 -19.807 1.00 47.16 105 SER A N 1
ATOM 848 C CA . SER A 1 105 ? 22.272 -14.611 -20.233 1.00 47.16 105 SER A CA 1
ATOM 849 C C . SER A 1 105 ? 22.719 -13.611 -21.291 1.00 47.16 105 SER A C 1
ATOM 851 O O . SER A 1 105 ? 21.917 -13.417 -22.236 1.00 47.16 105 SER A O 1
#

Foldseek 3Di:
DDDPCDDVVVVVVVVCCVVWVKDKDKDKDWDAQPDKDDWDAAQWKKKKAWCAAWKWKQWLNDTDTDGHGDIDIHHHGITMMMGGDDNRTTIMMMITMDTDDPPPD

Secondary structure (DSSP, 8-state):
-------HHHHHHHHHTTTS-EEEEEEEEEE-TT-BPPPB--SSEEEEEEEES-EEEEETTEEEEE-TT-EEEEPTT--EEEEE--TT-EEEEEEEEEE--TT--

pLDDT: mean 81.12, std 15.64, range [32.25, 96.69]

Mean predicted aligned error: 8.28 Å

Sequence (105 aa):
MDKNILPRAWESLLNSSEFIPVIVKTIEQFHGPSWHMEPNRHESFEMVYIKRGKAVFEIAGYPAQIGPNDIIIIKPNQPHKFIVKSETGCEFIVLSFKFVNSFAS

Solvent-accessible surface area (backbone atoms only — not comparable to full-atom values): 5894 Å² total; per-residue (Å²): 131,85,73,85,78,65,56,70,70,51,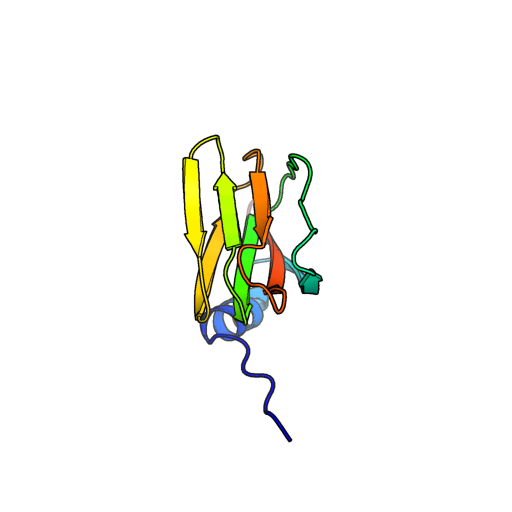56,52,51,62,67,38,40,86,82,43,50,53,58,79,48,78,47,82,46,77,40,50,45,89,42,66,49,71,83,40,70,49,83,36,33,37,39,39,36,27,74,36,41,28,35,40,36,34,49,72,85,44,80,44,82,44,36,59,78,39,72,48,78,45,59,50,66,45,46,30,31,39,38,38,70,21,88,89,15,28,33,36,41,37,34,41,33,43,86,51,75,90,80,77,124